Protein AF-A0A3C0X0Q8-F1 (afdb_monomer)

Sequence (68 aa):
MSKEKILTAFLESTDFSEFISNISEIWGTPTVIVDCAFRIAASFAPVDYGQSEYTRAVLHGELSFEAG

Foldseek 3Di:
DLVVQLVVLVVPDPDPQSSQVSNCVSVVAKDFDADPVQFTPDIDGDPPPPDPQNVVCVVVRGDDDPPD

Structure (mmCIF, N/CA/C/O backbone):
data_AF-A0A3C0X0Q8-F1
#
_entry.id   AF-A0A3C0X0Q8-F1
#
loop_
_atom_site.group_PDB
_atom_site.id
_atom_site.type_symbol
_atom_site.label_atom_id
_atom_site.label_alt_id
_atom_site.label_comp_id
_atom_site.label_asym_id
_atom_site.label_entity_id
_atom_site.label_seq_i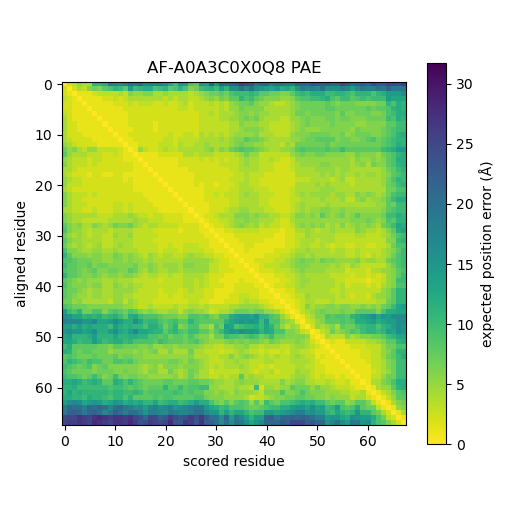d
_atom_site.pdbx_PDB_ins_code
_atom_site.Cartn_x
_atom_site.Cartn_y
_atom_site.Cartn_z
_atom_site.occupancy
_atom_site.B_iso_or_equiv
_atom_site.auth_seq_id
_atom_site.auth_comp_id
_atom_site.auth_asym_id
_atom_site.auth_atom_id
_atom_site.pdbx_PDB_model_num
ATOM 1 N N . MET A 1 1 ? -18.949 -3.369 4.011 1.00 61.16 1 MET A N 1
ATOM 2 C CA . MET A 1 1 ? -17.881 -3.583 5.011 1.00 61.16 1 MET A CA 1
ATOM 3 C C . MET A 1 1 ? -16.493 -3.152 4.546 1.00 61.16 1 MET A C 1
ATOM 5 O O . MET A 1 1 ? -16.030 -2.151 5.066 1.00 61.16 1 MET A O 1
ATOM 9 N N . SER A 1 2 ? -15.801 -3.818 3.607 1.00 71.50 2 SER A N 1
ATOM 10 C CA . SER A 1 2 ? -14.420 -3.408 3.244 1.00 71.50 2 SER A CA 1
ATOM 11 C C . SER A 1 2 ? -14.340 -2.023 2.584 1.00 71.50 2 SER A C 1
ATOM 13 O O . SER A 1 2 ? -13.482 -1.226 2.940 1.00 71.50 2 SER A O 1
ATOM 15 N N . LYS A 1 3 ? -15.278 -1.695 1.683 1.00 81.56 3 LYS A N 1
ATOM 16 C CA . LYS A 1 3 ? -15.330 -0.383 1.009 1.00 81.56 3 LYS A CA 1
ATOM 17 C C . LYS A 1 3 ? -15.549 0.794 1.962 1.00 81.56 3 LYS 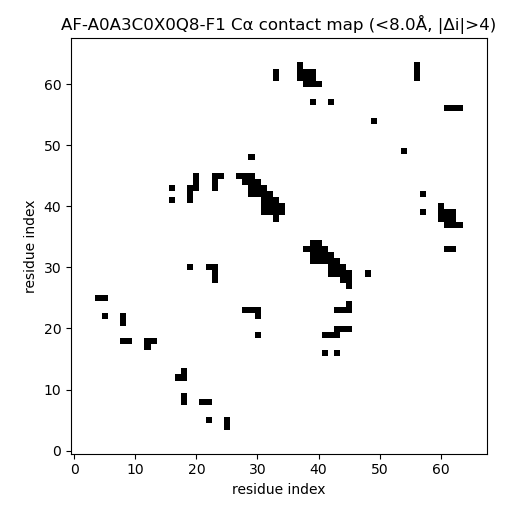A C 1
ATOM 19 O O . LYS A 1 3 ? -14.920 1.826 1.783 1.00 81.56 3 LYS A O 1
ATOM 24 N N . GLU A 1 4 ? -16.420 0.644 2.957 1.00 90.75 4 GLU A N 1
ATOM 25 C CA . GLU A 1 4 ? -16.692 1.707 3.937 1.00 90.75 4 GLU A CA 1
ATOM 26 C C . GLU A 1 4 ? -15.463 1.964 4.808 1.00 90.75 4 GLU A C 1
ATOM 28 O O . GLU A 1 4 ? -15.092 3.113 4.982 1.00 90.75 4 GLU A O 1
ATOM 33 N N . LYS A 1 5 ? -14.768 0.908 5.257 1.00 89.12 5 LYS A N 1
ATOM 34 C CA . LYS A 1 5 ? -13.517 1.046 6.020 1.00 89.12 5 LYS A CA 1
ATOM 35 C C . LYS A 1 5 ? -12.421 1.759 5.223 1.00 89.12 5 LYS A C 1
ATOM 37 O O . LYS A 1 5 ? -11.737 2.612 5.771 1.00 89.12 5 LYS A O 1
ATOM 42 N N . ILE A 1 6 ? -12.284 1.441 3.933 1.00 87.12 6 ILE A N 1
ATOM 43 C CA . ILE A 1 6 ? -11.340 2.127 3.036 1.00 87.12 6 ILE A CA 1
ATOM 44 C C . ILE A 1 6 ? -11.715 3.602 2.879 1.00 87.12 6 ILE A C 1
ATOM 46 O O . ILE A 1 6 ? -10.845 4.465 2.940 1.00 87.12 6 ILE A O 1
ATOM 50 N N . LEU A 1 7 ? -13.003 3.893 2.668 1.00 90.88 7 LEU A N 1
ATOM 51 C CA . LEU A 1 7 ? -13.476 5.264 2.504 1.00 90.88 7 LEU A CA 1
ATOM 52 C C . LEU A 1 7 ? -13.261 6.082 3.782 1.00 90.88 7 LEU A C 1
ATOM 54 O O . LEU A 1 7 ? -12.808 7.215 3.697 1.00 90.88 7 LEU A O 1
ATOM 58 N N . THR A 1 8 ? -13.540 5.504 4.950 1.00 92.81 8 THR A N 1
ATOM 59 C CA . THR A 1 8 ? -13.258 6.133 6.244 1.00 92.81 8 THR A CA 1
ATOM 60 C C . THR A 1 8 ? -11.765 6.405 6.408 1.00 92.81 8 THR A C 1
ATOM 62 O O . THR A 1 8 ? -11.403 7.547 6.660 1.00 92.81 8 THR A O 1
ATOM 6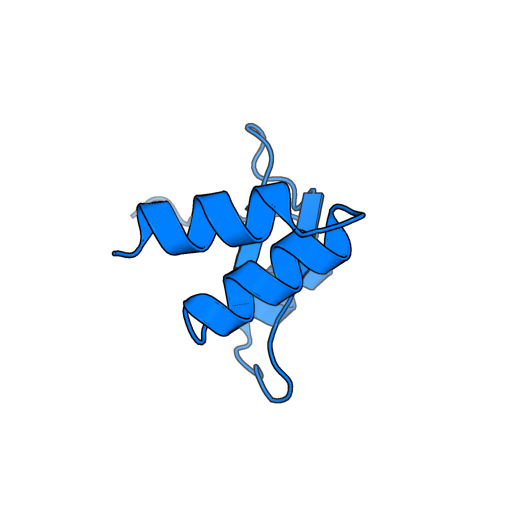5 N N . ALA A 1 9 ? -10.897 5.417 6.155 1.00 91.12 9 ALA A N 1
ATOM 66 C CA . ALA A 1 9 ? -9.448 5.617 6.207 1.00 91.12 9 ALA A CA 1
ATOM 67 C C . ALA A 1 9 ? -8.986 6.740 5.266 1.00 91.12 9 ALA A C 1
ATOM 69 O O . ALA A 1 9 ? -8.162 7.558 5.645 1.00 91.12 9 ALA A O 1
ATOM 70 N N . PHE A 1 10 ? -9.551 6.827 4.060 1.00 91.44 10 PHE A N 1
ATOM 71 C CA . PHE A 1 10 ? -9.235 7.902 3.120 1.00 91.44 10 PHE A CA 1
ATOM 72 C C . PHE A 1 10 ? -9.656 9.287 3.629 1.00 91.44 10 PHE A C 1
ATOM 74 O O . PHE A 1 10 ? -8.935 10.257 3.421 1.00 91.44 10 PHE A O 1
ATOM 81 N N . LEU A 1 11 ? -10.827 9.391 4.262 1.00 94.31 11 LEU A N 1
ATOM 82 C CA . LEU A 1 11 ? -11.360 10.661 4.761 1.00 94.31 11 LEU A CA 1
ATOM 83 C C . LEU A 1 11 ? -10.678 11.133 6.052 1.00 94.31 11 LEU A C 1
ATOM 85 O O . LEU A 1 11 ? -10.653 12.335 6.307 1.00 94.31 11 LEU A O 1
ATOM 89 N N . GLU A 1 12 ? -10.176 10.206 6.868 1.00 94.06 12 GLU A N 1
ATOM 90 C CA . GLU A 1 12 ? -9.580 10.499 8.177 1.00 94.06 12 GLU A CA 1
ATOM 91 C C . GLU A 1 12 ? -8.058 10.684 8.127 1.00 94.06 12 GLU A C 1
ATOM 93 O O . GLU A 1 12 ? -7.504 11.340 9.006 1.00 94.06 12 GLU A O 1
ATOM 98 N N . SER A 1 13 ? -7.379 10.158 7.104 1.00 93.81 13 SER A N 1
ATOM 99 C CA . SER A 1 13 ? -5.934 10.32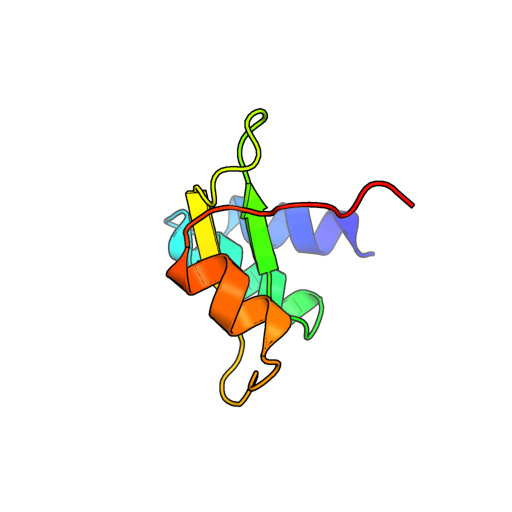7 6.948 1.00 93.81 13 SER A CA 1
ATOM 100 C C . SER A 1 13 ? -5.550 11.744 6.520 1.00 93.81 13 SER A C 1
ATOM 102 O O . SER A 1 13 ? -6.098 12.310 5.574 1.00 93.81 13 SER A O 1
ATOM 104 N N . THR A 1 14 ? -4.549 12.302 7.197 1.00 91.44 14 THR A N 1
ATOM 105 C CA . THR A 1 14 ? -3.991 13.631 6.916 1.00 91.44 14 THR A CA 1
ATOM 106 C C . THR A 1 14 ? -2.981 13.632 5.776 1.00 91.44 14 THR A C 1
ATOM 108 O O . THR A 1 14 ? -2.825 14.647 5.094 1.00 91.44 14 THR A O 1
ATOM 111 N N . ASP A 1 15 ? -2.326 12.498 5.531 1.00 91.19 15 ASP A N 1
ATOM 112 C CA . ASP A 1 15 ? -1.425 12.318 4.403 1.00 91.19 15 ASP A CA 1
ATOM 113 C C . ASP A 1 15 ? -1.504 10.909 3.793 1.00 91.19 15 ASP A C 1
ATOM 115 O O . ASP A 1 15 ? -2.203 10.007 4.261 1.00 91.19 15 ASP A O 1
ATOM 119 N N . PHE A 1 16 ? -0.789 10.737 2.683 1.00 88.50 16 PHE A N 1
ATOM 120 C CA . PHE A 1 16 ? -0.792 9.497 1.917 1.00 88.50 16 PHE A CA 1
ATOM 121 C C . PHE A 1 16 ? -0.110 8.331 2.649 1.00 88.50 16 PHE A C 1
ATOM 123 O O . PHE A 1 16 ? -0.510 7.185 2.461 1.00 88.50 16 PHE A O 1
ATOM 130 N N . SER A 1 17 ? 0.886 8.599 3.496 1.00 89.38 17 SER A N 1
ATOM 131 C CA . SER A 1 17 ? 1.575 7.558 4.269 1.00 89.38 17 SER A CA 1
ATOM 132 C C . SER A 1 17 ? 0.657 6.998 5.353 1.00 89.38 17 SER A C 1
ATOM 134 O O . SER A 1 17 ? 0.550 5.779 5.504 1.00 89.38 17 SER A O 1
ATOM 136 N N . GLU A 1 18 ? -0.050 7.884 6.059 1.00 91.62 18 GLU A N 1
ATOM 137 C CA . GLU A 1 18 ? -1.056 7.521 7.058 1.00 91.62 18 GLU A CA 1
ATOM 138 C C . GLU A 1 18 ? -2.187 6.700 6.427 1.00 91.62 18 GLU A C 1
ATOM 140 O O . GLU A 1 18 ? -2.569 5.656 6.959 1.00 91.62 18 GLU A O 1
ATOM 145 N N . PHE A 1 19 ? -2.662 7.107 5.246 1.00 92.75 19 PHE A N 1
ATOM 146 C CA . PHE A 1 19 ? -3.678 6.354 4.514 1.00 92.75 19 PHE A CA 1
ATOM 147 C C . PHE A 1 19 ? -3.236 4.915 4.230 1.00 92.75 19 PHE A C 1
ATOM 149 O O . PHE A 1 19 ? -3.984 3.972 4.484 1.00 92.75 19 PHE A O 1
ATOM 156 N N . ILE A 1 20 ? -2.012 4.719 3.743 1.00 91.69 20 ILE A N 1
ATOM 157 C CA . ILE A 1 20 ? -1.516 3.382 3.393 1.00 91.69 20 ILE A CA 1
ATOM 158 C C . ILE A 1 20 ? -1.305 2.519 4.640 1.00 91.69 20 ILE A C 1
ATOM 160 O O . ILE A 1 20 ? -1.628 1.329 4.600 1.00 91.69 20 ILE A O 1
ATOM 164 N N . SER A 1 21 ? -0.833 3.104 5.746 1.00 91.69 21 SER A N 1
ATOM 165 C CA . SER A 1 21 ? -0.751 2.417 7.043 1.00 91.69 21 SER A CA 1
ATOM 166 C C . SER A 1 21 ? -2.126 1.914 7.483 1.00 91.69 21 SER A C 1
ATOM 168 O O . SER A 1 21 ? -2.305 0.718 7.716 1.00 91.69 21 SER A O 1
ATOM 170 N N . ASN A 1 22 ? -3.130 2.798 7.484 1.00 91.44 22 ASN A N 1
ATOM 171 C CA . ASN A 1 22 ? -4.501 2.468 7.875 1.00 91.44 22 ASN A CA 1
ATOM 172 C C . ASN A 1 22 ? -5.094 1.355 7.003 1.00 91.44 22 ASN A C 1
ATOM 174 O O . ASN A 1 22 ? -5.741 0.433 7.502 1.00 91.44 22 ASN A O 1
ATOM 178 N N . ILE A 1 23 ? -4.857 1.409 5.691 1.00 91.12 23 ILE A N 1
ATOM 179 C CA . ILE A 1 23 ? -5.288 0.356 4.769 1.00 91.12 23 ILE A CA 1
ATOM 180 C C . ILE A 1 23 ? -4.600 -0.964 5.119 1.00 91.12 23 ILE A C 1
ATOM 182 O O . ILE A 1 23 ? -5.279 -1.976 5.282 1.00 91.12 23 ILE A O 1
ATOM 186 N N . SER A 1 24 ? -3.280 -0.964 5.290 1.00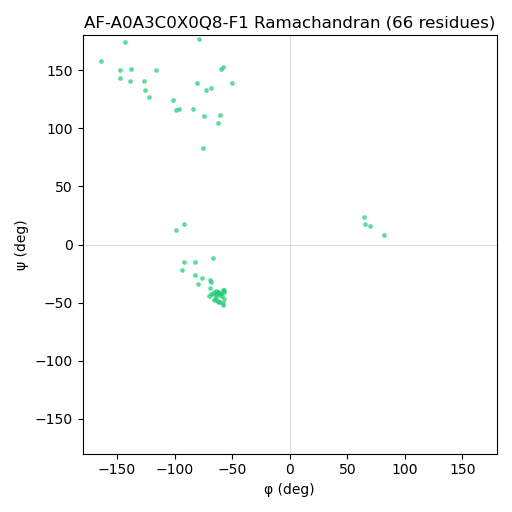 89.38 24 SER A N 1
ATOM 187 C CA . SER A 1 24 ? -2.538 -2.177 5.631 1.00 89.38 24 SER A CA 1
ATOM 188 C C . SER A 1 24 ? -3.035 -2.826 6.927 1.00 89.38 24 SER A C 1
ATOM 190 O O . SER A 1 24 ? -3.190 -4.048 6.981 1.00 89.38 24 SER A O 1
ATOM 192 N N . GLU A 1 25 ? -3.374 -2.022 7.934 1.00 88.62 25 GLU A N 1
ATOM 193 C CA . GLU A 1 25 ? -3.950 -2.492 9.197 1.00 88.62 25 GLU A CA 1
ATOM 194 C C . GLU A 1 25 ? -5.372 -3.048 9.036 1.00 88.62 25 GLU A C 1
ATOM 196 O O . GLU A 1 25 ? -5.677 -4.114 9.573 1.00 88.62 25 GLU A O 1
ATOM 201 N N . ILE A 1 26 ? -6.238 -2.385 8.254 1.00 88.31 26 ILE A N 1
ATOM 202 C CA . ILE A 1 26 ? -7.611 -2.851 7.978 1.00 88.31 26 ILE A CA 1
ATOM 203 C C . ILE A 1 26 ? -7.616 -4.258 7.372 1.00 88.31 26 ILE A C 1
ATOM 205 O O . ILE A 1 26 ? -8.504 -5.059 7.682 1.00 88.31 26 ILE A O 1
ATOM 209 N N . TRP A 1 27 ? -6.660 -4.535 6.484 1.00 85.31 27 TRP A N 1
ATOM 210 C CA . TRP A 1 27 ? -6.560 -5.808 5.773 1.00 85.31 27 TRP A CA 1
ATOM 211 C C . TRP A 1 27 ? -5.674 -6.833 6.489 1.00 85.31 27 TRP A C 1
ATOM 213 O O . TRP A 1 27 ? -5.760 -8.018 6.174 1.00 85.31 27 TRP A O 1
ATOM 223 N N . GLY A 1 28 ? -4.862 -6.410 7.464 1.00 84.69 28 GLY A N 1
ATOM 224 C CA . GLY A 1 28 ? -3.894 -7.277 8.142 1.00 84.69 28 GLY A CA 1
ATOM 225 C C . GLY A 1 28 ? -2.801 -7.795 7.202 1.00 84.69 28 GLY A C 1
ATOM 226 O O . GLY A 1 28 ? -2.221 -8.852 7.442 1.00 84.69 28 GLY A O 1
ATOM 227 N N . THR A 1 29 ? -2.551 -7.077 6.106 1.00 84.75 29 THR A N 1
ATOM 228 C CA . THR A 1 29 ? -1.605 -7.455 5.054 1.00 84.75 29 THR A CA 1
ATOM 229 C C . THR A 1 29 ? -0.809 -6.234 4.620 1.00 84.75 29 THR A C 1
ATOM 231 O O . THR A 1 29 ? -1.340 -5.119 4.639 1.00 84.75 29 THR A O 1
ATOM 234 N N . PRO A 1 30 ? 0.434 -6.395 4.152 1.00 87.69 30 PRO A N 1
ATOM 235 C CA . PRO A 1 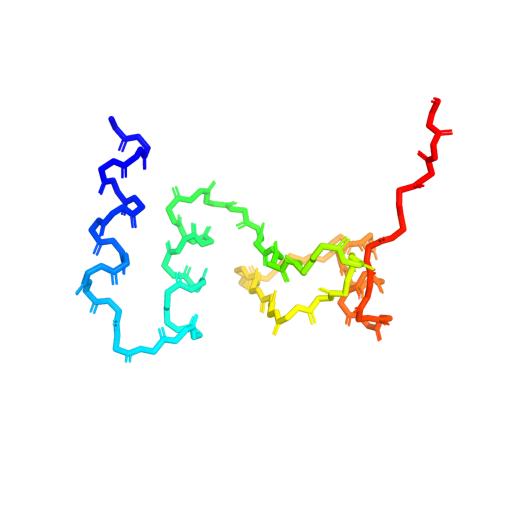30 ? 1.153 -5.308 3.518 1.00 87.69 30 PRO A CA 1
ATOM 236 C C . PRO A 1 30 ? 0.416 -4.803 2.307 1.00 87.69 30 PRO A C 1
ATOM 238 O O . PRO A 1 30 ? -0.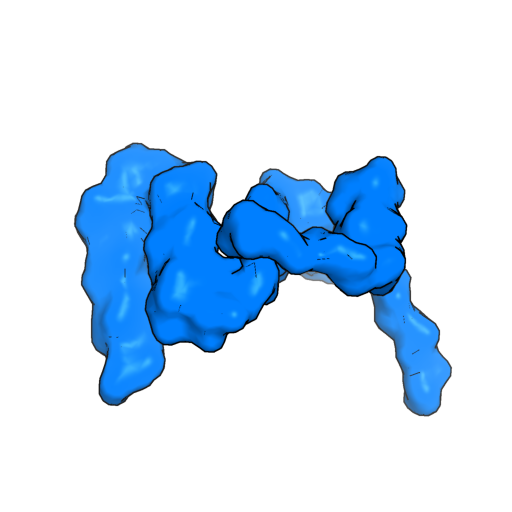290 -5.535 1.611 1.00 87.69 30 PRO A O 1
ATOM 241 N N . THR A 1 31 ? 0.634 -3.530 2.056 1.00 88.38 31 THR A N 1
ATOM 242 C CA . THR A 1 31 ? 0.017 -2.807 0.968 1.00 88.38 31 THR A CA 1
ATOM 243 C C . THR A 1 31 ? 1.112 -2.171 0.139 1.00 88.38 31 THR A C 1
ATOM 245 O O . THR A 1 31 ? 2.029 -1.538 0.660 1.00 88.38 31 THR A O 1
ATOM 248 N N . VAL A 1 32 ? 1.000 -2.338 -1.172 1.00 89.19 32 VAL A N 1
ATOM 249 C CA . VAL A 1 32 ? 1.843 -1.668 -2.156 1.00 89.19 32 VAL A CA 1
ATOM 250 C C . VAL A 1 32 ? 0.907 -0.899 -3.073 1.00 89.19 32 VAL A C 1
ATOM 252 O O . VAL A 1 32 ? -0.044 -1.475 -3.603 1.00 89.19 32 VAL A O 1
ATOM 255 N N . ILE A 1 33 ? 1.151 0.397 -3.244 1.00 88.06 33 ILE A N 1
ATOM 256 C CA . ILE A 1 33 ? 0.448 1.213 -4.229 1.00 88.06 33 ILE A CA 1
ATOM 257 C C . ILE A 1 33 ? 1.365 1.396 -5.425 1.00 88.06 33 ILE A C 1
ATOM 259 O O . ILE A 1 33 ? 2.489 1.882 -5.289 1.00 88.06 33 ILE A O 1
ATOM 263 N N . VAL A 1 34 ? 0.860 1.014 -6.593 1.00 90.19 34 VAL A N 1
ATOM 264 C CA . VAL A 1 34 ? 1.574 1.130 -7.860 1.00 90.19 34 VAL A CA 1
ATOM 265 C C . VAL A 1 34 ? 0.882 2.078 -8.821 1.00 90.19 34 VAL A C 1
ATOM 267 O O . VAL A 1 34 ? -0.342 2.222 -8.798 1.00 90.19 34 VAL A O 1
ATOM 270 N N . ASP A 1 35 ? 1.675 2.719 -9.671 1.00 88.12 35 ASP A N 1
ATOM 271 C CA . ASP A 1 35 ? 1.161 3.449 -10.822 1.00 88.12 35 ASP A CA 1
ATOM 272 C C . ASP A 1 35 ? 0.796 2.499 -11.982 1.00 88.12 35 ASP A C 1
ATOM 274 O O . ASP A 1 35 ? 1.006 1.284 -11.935 1.00 88.12 35 ASP A O 1
ATOM 278 N N . CYS A 1 36 ? 0.252 3.060 -13.064 1.00 87.81 36 CYS A N 1
ATOM 279 C CA . CYS A 1 36 ? -0.111 2.295 -14.260 1.00 87.81 36 CYS A CA 1
ATOM 280 C C . CYS A 1 36 ? 1.097 1.699 -15.009 1.00 87.81 36 CYS A C 1
ATOM 282 O O . CYS A 1 36 ? 0.906 0.895 -15.918 1.00 87.81 36 CYS A O 1
ATOM 284 N N . ALA A 1 37 ? 2.320 2.113 -14.666 1.00 88.81 37 ALA A N 1
ATOM 285 C CA . ALA A 1 37 ? 3.571 1.573 -15.185 1.00 88.81 37 ALA A CA 1
ATOM 286 C C . ALA A 1 37 ? 4.211 0.559 -14.216 1.00 88.81 37 ALA A C 1
ATOM 288 O O . ALA A 1 37 ? 5.364 0.185 -14.417 1.00 88.81 37 ALA A O 1
ATOM 289 N N . PHE A 1 38 ? 3.470 0.112 -13.193 1.00 85.62 38 PHE A N 1
ATOM 290 C CA . PHE A 1 38 ? 3.896 -0.839 -12.162 1.00 85.62 38 PHE A CA 1
ATOM 291 C C . PHE A 1 38 ? 5.021 -0.355 -11.240 1.00 85.62 38 PHE A C 1
ATOM 293 O O . PHE A 1 38 ? 5.628 -1.158 -10.527 1.00 85.62 38 PHE A O 1
ATOM 300 N N . ARG A 1 39 ? 5.275 0.954 -11.186 1.00 88.38 39 ARG A N 1
ATOM 301 C CA . ARG A 1 39 ? 6.222 1.537 -10.230 1.00 88.38 39 ARG A CA 1
ATOM 302 C C . ARG A 1 39 ? 5.553 1.695 -8.881 1.00 88.38 39 ARG A C 1
ATOM 3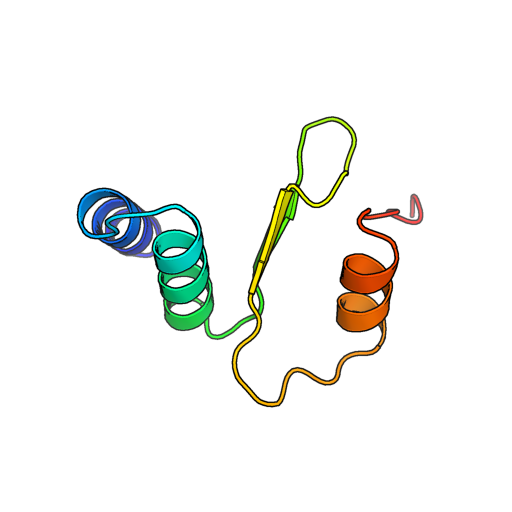04 O O . ARG A 1 39 ? 4.409 2.136 -8.803 1.00 88.38 39 ARG A O 1
ATOM 311 N N . ILE A 1 40 ? 6.278 1.380 -7.819 1.00 89.44 40 ILE A N 1
ATOM 312 C CA . ILE A 1 40 ? 5.806 1.534 -6.448 1.00 89.44 40 ILE A CA 1
ATOM 313 C C . ILE A 1 40 ? 5.839 3.018 -6.090 1.00 89.44 40 ILE A C 1
ATOM 315 O O . ILE A 1 40 ? 6.902 3.616 -5.945 1.00 89.44 40 ILE A O 1
ATOM 319 N N . ALA A 1 41 ? 4.654 3.606 -5.944 1.00 87.69 41 ALA A N 1
ATOM 320 C CA . ALA A 1 41 ? 4.486 4.975 -5.473 1.00 87.69 41 ALA A CA 1
ATOM 321 C C . ALA A 1 41 ? 4.614 5.054 -3.947 1.00 87.69 41 ALA A C 1
ATOM 323 O O . ALA A 1 41 ? 5.105 6.048 -3.417 1.00 87.69 41 ALA A O 1
ATOM 324 N N . ALA A 1 42 ? 4.166 4.008 -3.248 1.00 88.25 42 ALA A N 1
ATOM 325 C CA . ALA A 1 42 ? 4.314 3.867 -1.808 1.00 88.25 42 ALA A CA 1
ATOM 326 C C . ALA A 1 42 ? 4.060 2.423 -1.360 1.00 88.25 42 ALA A C 1
ATOM 328 O O . ALA A 1 42 ? 3.385 1.645 -2.039 1.00 88.25 42 ALA A O 1
ATOM 329 N N . SER A 1 43 ? 4.583 2.072 -0.192 1.00 89.38 43 SER A N 1
ATOM 330 C CA . SER A 1 43 ? 4.418 0.751 0.406 1.00 89.38 43 SER A CA 1
ATOM 331 C C . SER A 1 43 ? 4.391 0.851 1.921 1.00 89.38 43 SER A C 1
ATOM 333 O O . SER A 1 43 ? 5.158 1.622 2.498 1.00 89.38 43 SER A O 1
ATOM 335 N N . PHE A 1 44 ? 3.573 0.022 2.558 1.00 90.62 44 PHE A N 1
ATOM 336 C CA . PHE A 1 44 ? 3.591 -0.172 3.999 1.00 90.62 44 PHE A CA 1
ATOM 337 C C . PHE A 1 44 ? 3.430 -1.653 4.311 1.00 90.62 44 PHE A C 1
ATOM 339 O O . PHE A 1 44 ? 2.629 -2.353 3.689 1.00 90.62 44 PHE A O 1
ATOM 346 N N . ALA A 1 45 ? 4.172 -2.110 5.308 1.00 86.81 45 ALA A N 1
ATOM 347 C CA . ALA A 1 45 ? 3.993 -3.417 5.900 1.00 86.81 45 ALA A CA 1
ATOM 348 C C . ALA A 1 45 ? 3.839 -3.247 7.410 1.00 86.81 45 ALA A C 1
ATOM 350 O O . ALA A 1 45 ? 4.589 -2.462 7.998 1.00 86.81 45 ALA A O 1
ATOM 351 N N . PRO A 1 46 ? 2.940 -4.011 8.052 1.00 76.25 46 PRO A N 1
ATOM 352 C CA . PRO A 1 46 ? 2.990 -4.158 9.493 1.00 76.25 46 PRO A CA 1
ATOM 353 C C . PRO A 1 46 ? 4.362 -4.722 9.888 1.00 76.25 46 PRO A C 1
ATOM 355 O O . PRO A 1 46 ? 5.006 -5.434 9.106 1.00 76.25 46 PRO A O 1
ATOM 358 N N . VAL A 1 47 ? 4.806 -4.410 11.105 1.00 69.06 47 VAL A N 1
ATOM 359 C CA . VAL A 1 47 ? 6.030 -4.983 11.682 1.00 69.06 47 VAL A CA 1
ATOM 360 C C . VAL A 1 47 ? 5.991 -6.514 11.526 1.00 69.06 47 VAL A C 1
ATOM 362 O O . VAL A 1 47 ? 4.935 -7.121 11.672 1.00 69.06 47 VAL A O 1
ATOM 365 N N . ASP A 1 48 ? 7.135 -7.112 11.176 1.00 67.31 48 ASP A N 1
ATOM 366 C CA . ASP A 1 48 ? 7.346 -8.552 10.923 1.00 67.31 48 ASP A CA 1
ATOM 367 C C . ASP A 1 48 ? 6.960 -9.105 9.537 1.00 67.31 48 ASP A C 1
ATOM 369 O O . ASP A 1 48 ? 7.054 -10.318 9.319 1.00 67.31 48 ASP A O 1
ATOM 373 N N . TYR A 1 49 ? 6.613 -8.271 8.547 1.00 70.75 49 TYR A N 1
ATOM 374 C CA . TYR A 1 49 ? 6.394 -8.791 7.189 1.00 70.75 49 TYR A CA 1
ATOM 375 C C . TYR A 1 49 ? 7.703 -9.126 6.449 1.00 70.75 49 TYR A C 1
ATOM 377 O O . TYR A 1 49 ? 8.227 -8.347 5.655 1.00 70.75 49 TYR A O 1
ATOM 385 N N . GLY A 1 50 ? 8.235 -10.319 6.719 1.00 70.06 50 GLY A N 1
ATOM 386 C CA . GLY A 1 50 ? 9.518 -10.811 6.206 1.00 70.06 50 GLY A CA 1
ATOM 387 C C . GLY A 1 50 ? 9.461 -11.610 4.900 1.00 70.06 50 GLY A C 1
ATOM 388 O O . GLY A 1 50 ? 10.405 -12.346 4.617 1.00 70.06 50 GLY A O 1
ATOM 389 N N . GLN A 1 51 ? 8.378 -11.536 4.113 1.00 82.00 51 GLN A N 1
ATOM 390 C CA . GLN A 1 51 ? 8.347 -12.247 2.828 1.00 82.00 51 GLN A CA 1
ATOM 391 C C . GLN A 1 51 ? 9.338 -11.632 1.834 1.00 82.00 51 GLN A C 1
ATOM 393 O O . GLN A 1 51 ? 9.444 -10.405 1.687 1.00 82.00 51 GLN A O 1
ATOM 398 N N . SER A 1 52 ? 10.082 -12.504 1.154 1.00 80.69 52 SER A N 1
ATOM 399 C CA . SER A 1 52 ? 11.167 -12.105 0.259 1.00 80.69 52 SER A CA 1
ATOM 400 C C . SER A 1 52 ? 10.63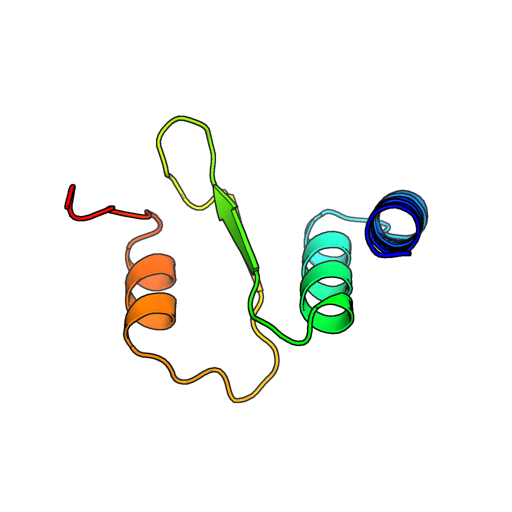2 -11.385 -0.977 1.00 80.69 52 SER A C 1
ATOM 402 O O . SER A 1 52 ? 11.273 -10.452 -1.455 1.00 80.69 52 SER A O 1
ATOM 404 N N . GLU A 1 53 ? 9.435 -11.740 -1.445 1.00 80.00 53 GLU A N 1
ATOM 405 C CA . GLU A 1 53 ? 8.777 -11.140 -2.603 1.00 80.00 53 GLU A CA 1
ATOM 406 C C . GLU A 1 53 ? 8.412 -9.676 -2.352 1.00 80.00 53 GLU A C 1
ATOM 408 O O . GLU A 1 53 ? 8.747 -8.816 -3.165 1.00 80.00 53 GLU A O 1
ATOM 413 N N . TYR A 1 54 ? 7.790 -9.378 -1.204 1.00 82.44 54 TYR A N 1
ATOM 414 C CA . TYR A 1 54 ? 7.470 -8.005 -0.803 1.00 82.44 54 TYR A CA 1
ATOM 415 C C . TYR A 1 54 ? 8.746 -7.175 -0.641 1.00 82.44 54 TYR A C 1
ATOM 417 O O . TYR A 1 54 ? 8.864 -6.091 -1.209 1.00 82.44 54 TYR A O 1
ATOM 425 N N . THR A 1 55 ? 9.730 -7.722 0.078 1.00 82.50 55 THR A N 1
ATOM 426 C CA . THR A 1 55 ? 11.014 -7.049 0.313 1.00 82.50 55 THR A CA 1
ATOM 427 C C . THR A 1 55 ? 11.716 -6.732 -1.006 1.00 82.50 55 THR A C 1
ATOM 429 O O . THR A 1 55 ? 12.192 -5.616 -1.207 1.00 82.50 55 THR A O 1
ATOM 432 N N . ARG A 1 56 ? 11.736 -7.692 -1.938 1.00 82.50 56 ARG A N 1
ATOM 433 C CA . ARG A 1 56 ? 12.329 -7.532 -3.266 1.00 82.50 56 ARG A CA 1
ATOM 434 C C . ARG A 1 56 ? 11.579 -6.485 -4.092 1.00 82.50 56 ARG A C 1
ATOM 436 O O . ARG A 1 56 ? 12.226 -5.609 -4.652 1.00 82.50 56 ARG A O 1
ATOM 443 N N . ALA A 1 57 ? 10.248 -6.532 -4.130 1.00 81.94 57 ALA A N 1
ATOM 444 C CA . ALA A 1 57 ? 9.440 -5.546 -4.847 1.00 81.94 57 ALA A CA 1
ATOM 445 C C . ALA A 1 57 ? 9.708 -4.118 -4.344 1.00 81.94 57 ALA A C 1
ATOM 447 O O . ALA A 1 57 ? 10.037 -3.241 -5.139 1.00 81.94 57 ALA A O 1
ATOM 448 N N . VAL A 1 58 ? 9.657 -3.900 -3.024 1.00 84.19 58 VAL A N 1
ATOM 449 C CA . VAL A 1 58 ? 9.921 -2.587 -2.410 1.00 84.19 58 VAL A CA 1
ATOM 450 C C . VAL A 1 58 ? 11.350 -2.109 -2.681 1.00 84.19 58 VAL A C 1
ATOM 452 O O . VAL A 1 58 ? 11.538 -0.945 -3.021 1.00 84.19 58 VAL A O 1
ATOM 455 N N . LEU A 1 59 ? 12.351 -2.994 -2.593 1.00 84.06 59 LEU A N 1
ATOM 456 C CA . LEU A 1 59 ? 13.752 -2.658 -2.890 1.00 84.06 59 LEU A CA 1
ATOM 457 C C . LEU A 1 59 ? 13.969 -2.216 -4.341 1.00 84.06 59 LEU A C 1
ATOM 459 O O . LEU A 1 59 ? 14.741 -1.292 -4.588 1.00 84.06 59 LEU A O 1
ATOM 463 N N . HIS A 1 60 ? 13.320 -2.882 -5.297 1.00 83.81 60 HIS A N 1
ATOM 464 C CA . HIS A 1 60 ? 13.434 -2.533 -6.714 1.00 83.81 60 HIS A CA 1
ATOM 465 C C . HIS A 1 60 ? 12.516 -1.375 -7.120 1.00 83.81 60 HIS A C 1
ATOM 467 O O . HIS A 1 60 ? 12.723 -0.782 -8.175 1.00 83.81 60 HIS A O 1
ATOM 473 N N . GLY A 1 61 ? 11.534 -1.024 -6.285 1.00 82.62 61 GLY A N 1
ATOM 474 C CA . GLY A 1 61 ? 10.595 0.062 -6.553 1.00 82.62 61 GLY A CA 1
ATOM 475 C C . GLY A 1 61 ? 9.608 -0.246 -7.683 1.00 82.62 61 GLY A C 1
ATOM 476 O O . GLY A 1 61 ? 8.974 0.671 -8.201 1.00 82.62 61 GLY A O 1
ATOM 477 N N . GLU A 1 62 ? 9.458 -1.511 -8.072 1.00 83.69 62 GLU A N 1
ATOM 478 C CA . GLU A 1 62 ? 8.559 -1.944 -9.142 1.00 83.69 62 GLU A CA 1
ATOM 479 C C . GLU A 1 62 ? 7.985 -3.341 -8.876 1.00 83.69 62 GLU A C 1
ATOM 481 O O . GLU A 1 62 ? 8.617 -4.189 -8.239 1.00 83.69 62 GLU A O 1
ATOM 486 N N . LEU A 1 63 ? 6.773 -3.581 -9.381 1.00 80.94 63 LEU A N 1
ATOM 487 C CA . LEU A 1 63 ? 6.170 -4.909 -9.440 1.00 80.94 63 LEU A CA 1
ATOM 488 C C . LEU A 1 63 ? 6.366 -5.493 -10.839 1.00 80.94 63 LEU A C 1
ATOM 490 O O . LEU A 1 63 ? 5.800 -5.009 -11.814 1.00 80.94 63 LEU A O 1
ATOM 494 N N . SER A 1 64 ? 7.125 -6.580 -10.929 1.00 68.56 64 SER A N 1
ATOM 495 C CA . SER A 1 64 ? 7.134 -7.438 -12.111 1.00 68.56 64 SER A CA 1
ATOM 496 C C . SER A 1 64 ? 6.184 -8.607 -11.872 1.00 68.56 64 SER A C 1
ATOM 498 O O . SER A 1 64 ? 6.377 -9.414 -10.965 1.00 68.56 64 SER A O 1
ATOM 500 N N . PHE A 1 65 ? 5.130 -8.690 -12.679 1.00 61.75 65 PHE A N 1
ATOM 501 C CA . PHE A 1 65 ? 4.321 -9.899 -12.756 1.00 61.75 65 PHE A CA 1
ATOM 502 C C . PHE A 1 65 ? 5.013 -10.837 -13.743 1.00 61.75 65 PHE A C 1
ATOM 504 O O . PHE A 1 65 ? 5.143 -10.496 -14.920 1.00 61.75 65 PHE A O 1
ATOM 511 N N . GLU A 1 66 ? 5.471 -12.007 -13.289 1.00 56.41 66 GLU A N 1
ATOM 512 C CA . GLU A 1 66 ? 5.694 -13.108 -14.226 1.00 56.41 66 GLU A CA 1
ATOM 513 C C . GLU A 1 66 ? 4.329 -13.404 -14.853 1.00 56.41 66 GLU A C 1
ATOM 515 O O . GLU A 1 66 ? 3.384 -13.778 -14.159 1.00 56.41 66 GLU A O 1
ATOM 520 N N . ALA A 1 67 ? 4.190 -13.111 -16.147 1.00 45.94 67 ALA A N 1
ATOM 521 C CA . ALA A 1 67 ? 2.991 -13.450 -16.893 1.00 45.94 67 ALA A CA 1
ATOM 522 C C . ALA A 1 67 ? 2.860 -14.979 -16.879 1.00 45.94 67 ALA A C 1
ATOM 524 O O . ALA A 1 67 ? 3.643 -15.666 -17.534 1.00 45.94 67 ALA A O 1
ATOM 525 N N . GLY A 1 68 ? 1.937 -15.481 -16.056 1.00 42.72 68 GLY A N 1
ATOM 526 C CA . GLY A 1 68 ? 1.543 -16.889 -16.024 1.00 42.72 68 GLY A CA 1
ATOM 527 C C . GLY A 1 68 ? 0.827 -17.313 -17.295 1.00 42.72 68 GLY A C 1
ATOM 528 O O . GLY A 1 68 ? 0.100 -16.471 -17.872 1.00 42.72 68 GLY A O 1
#

Secondary structure (DSSP, 8-state):
-HHHHHHHHHHH-SSHHHHHHHHHHHHTS-EEEE-TT-BEEEEE--TT---HHHHHHHHHTB------

pLDDT: mean 83.47, std 10.73, range [42.72, 94.31]

Solvent-accessible surface area (backbone atoms only — not comparable to full-atom values): 4163 Å² total; per-residue (Å²): 110,72,67,56,54,52,51,48,36,60,73,70,37,91,48,73,67,56,28,42,47,49,49,17,62,77,69,74,40,65,37,75,44,60,50,100,85,33,36,50,78,45,74,37,61,60,91,85,74,75,52,66,67,62,53,50,30,63,74,70,38,36,65,82,75,81,85,124

Mean predicted aligned error: 5.92 Å

Radius of gyration: 12.81 Å; Cα contacts (8 Å, |Δi|>4): 71; chains: 1; bounding box: 32×30×29 Å

Nearest PDB structures (foldseek):
  5ey1-assembly1_A  TM=6.571E-01  e=1.128E-01  Staphylococcus aureus subsp. aureus Mu3
  5ey1-assembly1_B  TM=6.812E-01  e=1.295E-01  Staphylococcus aureus subsp. aureus Mu3
  5ey2-assembly1_C  TM=5.822E-01  e=1.388E-01  Bacillus cereus ATCC 14579
  5lnh-assembly1_A  TM=6.503E-01  e=9.016E-01  Bacillus subtilis subsp. subtilis str. 168
  5ey2-assembly1_B  TM=6.371E-01  e=1.366E+00  Bacillus cereus ATCC 14579